Protein AF-A0A933KIB3-F1 (afdb_monomer_lite)

Radius of gyration: 13.1 Å; chains: 1; bounding box: 26×23×41 Å

Structure (mmCIF, N/CA/C/O backbone):
data_AF-A0A933KIB3-F1
#
_entry.id   AF-A0A933KIB3-F1
#
loop_
_atom_site.group_PDB
_atom_site.id
_atom_site.type_symbol
_atom_site.label_atom_id
_atom_site.label_alt_id
_atom_site.label_comp_id
_atom_site.label_asym_id
_atom_site.label_entity_id
_atom_site.label_seq_id
_atom_site.pdbx_PDB_ins_code
_atom_site.Cartn_x
_atom_site.Cartn_y
_atom_site.Cartn_z
_atom_site.occupancy
_atom_site.B_iso_or_equiv
_atom_site.auth_seq_id
_atom_site.auth_comp_id
_atom_site.auth_asym_id
_atom_site.auth_atom_id
_atom_site.pdbx_PDB_model_num
ATOM 1 N N . MET A 1 1 ? -15.281 15.486 13.647 1.00 32.88 1 MET A N 1
ATOM 2 C CA . MET A 1 1 ? -15.803 15.850 12.314 1.00 32.88 1 MET A CA 1
ATOM 3 C C . MET A 1 1 ? -14.825 15.348 11.270 1.00 32.88 1 MET A C 1
ATOM 5 O O . MET A 1 1 ? -13.658 15.715 11.310 1.00 32.88 1 MET A O 1
ATOM 9 N N . GLN A 1 2 ? -15.290 14.417 10.444 1.00 46.88 2 GLN A N 1
ATOM 10 C CA . GLN A 1 2 ? -14.537 13.716 9.407 1.00 46.88 2 GLN A CA 1
ATOM 11 C C . GLN A 1 2 ? -14.082 14.717 8.340 1.00 46.88 2 GLN A C 1
ATOM 13 O O . GLN A 1 2 ? -14.897 15.502 7.869 1.00 46.88 2 GLN A O 1
ATOM 18 N N . ILE A 1 3 ? -12.794 14.725 7.993 1.00 45.91 3 ILE A N 1
ATOM 19 C CA . ILE A 1 3 ? -12.278 15.532 6.879 1.00 45.91 3 ILE A CA 1
ATOM 20 C C . ILE A 1 3 ? -12.494 14.697 5.609 1.00 45.91 3 ILE A C 1
ATOM 22 O O . ILE A 1 3 ? -11.839 13.661 5.473 1.00 45.91 3 ILE A O 1
ATOM 26 N N . PRO A 1 4 ? -13.396 15.080 4.689 1.00 46.75 4 PRO A N 1
ATOM 27 C CA . PRO A 1 4 ? -13.572 14.353 3.446 1.00 46.75 4 PRO A CA 1
ATOM 28 C C . PRO A 1 4 ? -12.479 14.811 2.477 1.00 46.75 4 PRO A C 1
ATOM 30 O O . PRO A 1 4 ? -12.577 15.865 1.852 1.00 46.75 4 PRO A O 1
ATOM 33 N N . LEU A 1 5 ? -11.398 14.037 2.374 1.00 46.62 5 LEU A N 1
ATOM 34 C CA . LEU A 1 5 ? -10.381 14.265 1.350 1.00 46.62 5 LEU A CA 1
ATOM 35 C C . LEU A 1 5 ? -10.909 13.753 0.005 1.00 46.62 5 LEU A C 1
ATOM 37 O O . LEU A 1 5 ? -10.777 12.575 -0.311 1.00 46.62 5 LEU A O 1
ATOM 41 N N . GLY A 1 6 ? -11.547 14.674 -0.722 1.00 40.03 6 GLY A N 1
ATOM 42 C CA . GLY A 1 6 ? -11.730 14.731 -2.175 1.00 40.03 6 GLY A CA 1
ATOM 43 C C . GLY A 1 6 ? -11.708 13.412 -2.948 1.00 40.03 6 GLY A C 1
ATOM 44 O O . GLY A 1 6 ? -10.652 12.849 -3.228 1.00 40.03 6 GLY A O 1
ATOM 45 N N . PHE A 1 7 ? -12.891 12.995 -3.393 1.00 45.69 7 PHE A N 1
ATOM 46 C CA . PHE A 1 7 ? -13.063 12.145 -4.566 1.00 45.69 7 PHE A CA 1
ATOM 47 C C . PHE A 1 7 ? -12.505 12.886 -5.789 1.00 45.69 7 PHE A C 1
ATOM 49 O O . PHE A 1 7 ? -12.884 14.032 -5.978 1.00 45.69 7 PHE A O 1
ATOM 56 N N . HIS A 1 8 ? -11.588 12.256 -6.534 1.00 44.94 8 HIS A N 1
ATOM 57 C CA . HIS A 1 8 ? -11.206 12.423 -7.955 1.00 44.94 8 HIS A CA 1
ATOM 58 C C . HIS A 1 8 ? -9.715 12.031 -8.078 1.00 44.94 8 HIS A C 1
ATOM 60 O O . HIS A 1 8 ? -8.845 12.738 -7.578 1.00 44.94 8 HIS A O 1
ATOM 66 N N . ARG A 1 9 ? -9.438 10.888 -8.731 1.00 48.22 9 ARG A N 1
ATOM 67 C CA . ARG A 1 9 ? -8.275 9.974 -8.581 1.00 48.22 9 ARG A CA 1
ATOM 68 C C . ARG A 1 9 ? -8.394 9.053 -7.367 1.00 48.22 9 ARG A C 1
ATOM 70 O O . ARG A 1 9 ? -8.394 9.501 -6.224 1.00 48.22 9 ARG A O 1
ATOM 77 N N . GLN A 1 10 ? -8.481 7.745 -7.607 1.00 57.28 10 GLN A N 1
ATOM 78 C CA . GLN A 1 10 ? -8.441 6.757 -6.529 1.00 57.28 10 GLN A CA 1
ATOM 79 C C . GLN A 1 10 ? -7.133 6.927 -5.737 1.00 57.28 10 GLN A C 1
ATOM 81 O O . GLN A 1 10 ? -6.033 6.947 -6.298 1.00 57.28 10 GLN A O 1
ATOM 86 N N . GLN A 1 11 ? -7.246 7.118 -4.422 1.00 78.88 11 GLN A N 1
ATOM 87 C CA . GLN A 1 11 ? -6.080 7.246 -3.552 1.00 78.88 11 GLN A CA 1
ATOM 88 C C . GLN A 1 11 ? -5.363 5.896 -3.501 1.00 78.88 11 GLN A C 1
ATOM 90 O O . GLN A 1 11 ? -6.005 4.866 -3.304 1.00 78.88 11 GLN A O 1
ATOM 95 N N . LEU A 1 12 ? -4.036 5.8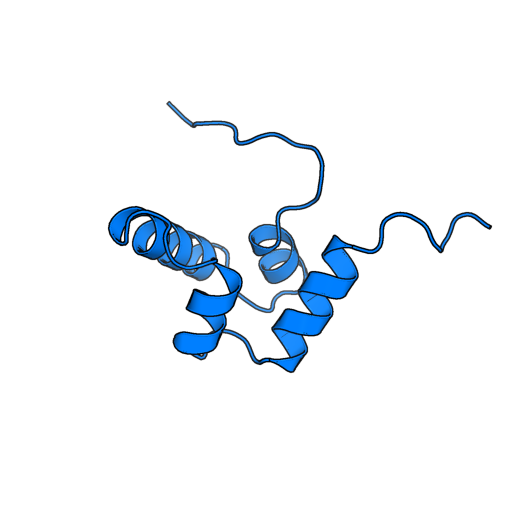99 -3.642 1.00 82.69 12 LEU A N 1
ATOM 96 C CA . LEU A 1 12 ? -3.219 4.683 -3.640 1.00 82.69 12 LEU A CA 1
ATOM 97 C C . LEU A 1 12 ? -3.536 3.761 -2.449 1.00 82.69 12 LEU A C 1
ATOM 99 O O . LEU A 1 12 ? -3.618 2.552 -2.620 1.00 82.69 12 LEU A O 1
ATOM 103 N N . GLY A 1 13 ? -3.763 4.331 -1.261 1.00 87.06 13 GLY A N 1
ATOM 104 C CA . GLY A 1 13 ? -4.133 3.563 -0.070 1.00 87.06 13 GLY A CA 1
ATOM 105 C C . GLY A 1 13 ? -5.393 2.718 -0.265 1.00 87.06 13 GLY A C 1
ATOM 106 O O . GLY A 1 13 ? -5.403 1.548 0.101 1.00 87.06 13 GLY A O 1
ATOM 107 N N . LYS A 1 14 ? -6.422 3.270 -0.916 1.00 86.94 14 LYS A N 1
ATOM 108 C CA . LYS A 1 14 ? -7.659 2.542 -1.211 1.00 86.94 14 LYS A CA 1
ATOM 109 C C . LYS A 1 14 ? -7.436 1.429 -2.233 1.00 86.94 14 LYS A C 1
ATOM 111 O O . LYS A 1 14 ? -7.901 0.322 -2.017 1.00 86.94 14 LYS A O 1
ATOM 116 N N . ILE A 1 15 ? -6.643 1.689 -3.274 1.00 88.69 15 ILE A N 1
ATOM 117 C CA . ILE A 1 15 ? -6.269 0.669 -4.267 1.00 88.69 15 ILE A CA 1
ATOM 118 C C . ILE A 1 15 ? -5.550 -0.504 -3.590 1.00 88.69 15 ILE A C 1
ATOM 120 O O . ILE A 1 15 ? -5.838 -1.658 -3.883 1.00 88.69 15 ILE A O 1
ATOM 124 N N . LEU A 1 16 ? -4.642 -0.226 -2.653 1.00 89.31 16 LEU A N 1
ATOM 125 C CA . LEU A 1 16 ? -3.929 -1.267 -1.912 1.00 89.31 16 LEU A CA 1
ATOM 126 C C . LEU A 1 16 ? -4.876 -2.122 -1.050 1.00 89.31 16 LEU A C 1
ATOM 128 O O . LEU A 1 16 ? -4.680 -3.334 -0.960 1.00 89.31 16 LEU A O 1
ATOM 132 N N . VAL A 1 17 ? -5.912 -1.519 -0.462 1.00 91.44 17 VAL A N 1
ATOM 133 C CA . VAL A 1 17 ? -6.960 -2.243 0.278 1.00 91.44 17 VAL A CA 1
ATOM 134 C C . VAL A 1 17 ? -7.848 -3.055 -0.666 1.00 91.44 17 VAL A C 1
ATOM 136 O O . VAL A 1 17 ? -8.067 -4.242 -0.430 1.00 91.44 17 VAL A O 1
ATOM 139 N N . ASP A 1 18 ? -8.307 -2.458 -1.766 1.00 89.88 18 ASP A N 1
ATOM 140 C CA . ASP A 1 18 ? -9.185 -3.105 -2.747 1.00 89.88 18 ASP A CA 1
ATOM 141 C C . ASP A 1 18 ? -8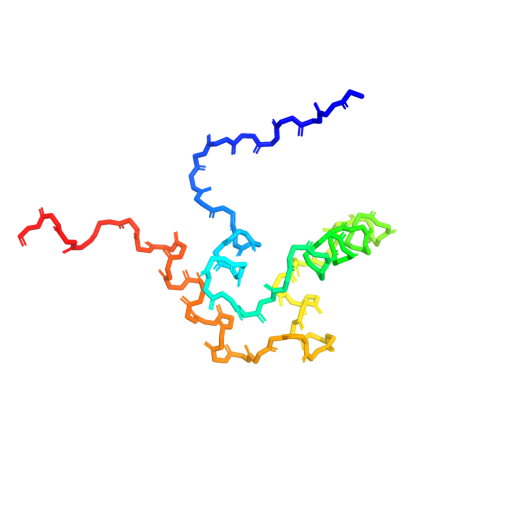.492 -4.308 -3.414 1.00 89.88 18 ASP A C 1
ATOM 143 O O . ASP A 1 18 ? -9.108 -5.348 -3.652 1.00 89.88 18 ASP A O 1
ATOM 147 N N . MET A 1 19 ? -7.178 -4.210 -3.640 1.00 88.56 19 MET A N 1
ATOM 148 C CA . MET A 1 19 ? -6.333 -5.310 -4.119 1.00 88.56 19 MET A CA 1
ATOM 149 C C . MET A 1 19 ? -5.990 -6.346 -3.033 1.00 88.56 19 MET A C 1
ATOM 151 O O . MET A 1 19 ? -5.285 -7.312 -3.324 1.00 88.56 19 MET A O 1
ATOM 155 N N . ARG A 1 20 ? -6.462 -6.161 -1.792 1.00 91.44 20 ARG A N 1
ATOM 156 C CA . ARG A 1 20 ? -6.138 -6.979 -0.608 1.00 91.44 20 ARG A CA 1
ATOM 157 C C . ARG A 1 20 ? -4.635 -7.098 -0.326 1.00 91.44 20 ARG A C 1
ATOM 159 O O . ARG A 1 20 ? -4.185 -8.103 0.218 1.00 91.44 20 ARG A O 1
ATOM 166 N N . LEU A 1 21 ? -3.864 -6.077 -0.697 1.00 90.50 21 LEU A N 1
ATOM 167 C CA . LEU A 1 21 ? -2.427 -5.994 -0.422 1.00 90.50 21 LEU A CA 1
ATOM 168 C C . LEU A 1 21 ? -2.161 -5.530 1.013 1.00 90.50 21 LEU A C 1
ATOM 170 O O . LEU A 1 21 ? -1.164 -5.920 1.607 1.00 90.50 21 LEU A O 1
ATOM 174 N N . ILE A 1 22 ? -3.063 -4.719 1.569 1.00 92.25 22 ILE A N 1
ATOM 175 C CA . ILE A 1 22 ? -3.067 -4.299 2.974 1.00 92.25 22 ILE A CA 1
ATOM 176 C C . ILE A 1 22 ? -4.497 -4.331 3.521 1.00 92.25 22 ILE A C 1
ATOM 178 O O . ILE A 1 22 ? -5.462 -4.284 2.758 1.00 92.25 22 ILE A O 1
ATOM 182 N N . SER A 1 23 ? -4.641 -4.376 4.845 1.00 92.75 23 SER A N 1
ATOM 183 C CA . SER A 1 23 ? -5.941 -4.197 5.502 1.00 92.75 23 SER A CA 1
ATOM 184 C C . SER A 1 23 ? -6.284 -2.711 5.678 1.00 92.75 23 SER A C 1
ATOM 186 O O . SER A 1 23 ? -5.400 -1.849 5.643 1.00 92.75 23 SER A O 1
ATOM 188 N N . GLU A 1 24 ? -7.562 -2.398 5.915 1.00 90.12 24 GLU A N 1
ATOM 189 C CA . GLU A 1 24 ? -7.982 -1.039 6.295 1.00 90.12 24 GLU A CA 1
ATOM 190 C C . GLU A 1 24 ? -7.316 -0.567 7.596 1.00 90.12 24 GLU A C 1
ATOM 192 O O . GLU A 1 24 ? -6.984 0.610 7.733 1.00 90.12 24 GLU A O 1
ATOM 197 N N . GLU A 1 25 ? -7.086 -1.477 8.542 1.00 92.19 25 GLU A N 1
ATOM 198 C CA . GLU A 1 25 ? -6.378 -1.194 9.793 1.00 92.19 25 GLU A CA 1
ATOM 199 C C . GLU A 1 25 ? -4.931 -0.776 9.513 1.00 92.19 25 GLU A C 1
ATOM 201 O O . GLU A 1 25 ? -4.505 0.305 9.914 1.00 92.19 25 GLU A O 1
ATOM 206 N N . THR A 1 26 ? -4.213 -1.561 8.706 1.00 90.62 26 THR A N 1
ATOM 207 C CA . THR A 1 26 ? -2.838 -1.261 8.281 1.00 90.62 26 THR A CA 1
ATOM 208 C C . THR A 1 26 ? -2.745 0.072 7.537 1.00 90.62 26 THR A C 1
ATOM 210 O O . THR A 1 26 ? -1.801 0.838 7.739 1.00 90.62 26 THR A O 1
ATOM 213 N N . LEU A 1 27 ? -3.727 0.378 6.683 1.00 91.38 27 LEU A N 1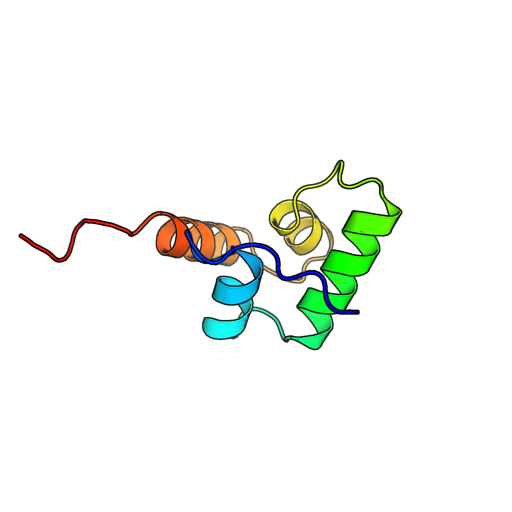
ATOM 214 C CA . LEU A 1 27 ? -3.797 1.666 5.999 1.00 91.38 27 LEU A CA 1
ATOM 215 C C . LEU A 1 27 ? -3.962 2.822 6.997 1.00 91.38 27 LEU A C 1
ATOM 217 O O . LEU A 1 27 ? -3.272 3.835 6.879 1.00 91.38 27 LEU A O 1
ATOM 221 N N . ASN A 1 28 ? -4.850 2.675 7.981 1.00 90.62 28 ASN A N 1
ATOM 222 C CA . ASN A 1 28 ? -5.072 3.693 9.005 1.00 90.62 28 ASN A CA 1
ATOM 223 C C . ASN A 1 28 ? -3.826 3.923 9.869 1.00 90.62 28 ASN A C 1
ATOM 225 O O . ASN A 1 28 ? -3.455 5.076 10.091 1.00 90.62 28 ASN A O 1
ATOM 229 N N . GLU A 1 29 ? -3.144 2.861 10.300 1.00 90.69 29 GLU A N 1
ATOM 230 C CA . GLU A 1 29 ? -1.882 2.968 11.041 1.00 90.69 29 GLU A CA 1
ATOM 231 C C . GLU A 1 29 ? -0.819 3.731 10.246 1.00 90.69 29 GLU A C 1
ATOM 233 O O . GLU A 1 29 ? -0.195 4.661 10.760 1.00 90.69 29 GLU A O 1
ATOM 238 N N . ALA A 1 30 ? -0.642 3.379 8.970 1.00 89.00 30 ALA A N 1
ATOM 239 C CA . ALA A 1 30 ? 0.335 4.025 8.105 1.00 89.00 30 ALA A CA 1
ATOM 240 C C . ALA A 1 30 ? -0.001 5.509 7.860 1.00 89.00 30 ALA A C 1
ATOM 242 O O . ALA A 1 30 ? 0.894 6.353 7.848 1.00 89.00 30 ALA A O 1
ATOM 243 N N . LEU A 1 31 ? -1.283 5.861 7.721 1.00 88.06 31 LEU A N 1
ATOM 244 C CA . LEU A 1 31 ? -1.724 7.257 7.606 1.00 88.06 31 LEU A CA 1
ATOM 245 C C . LEU A 1 31 ? -1.487 8.052 8.898 1.00 88.06 31 LEU A C 1
ATOM 247 O O . LEU A 1 31 ? -1.092 9.219 8.838 1.00 88.06 31 LEU A O 1
ATOM 251 N N . MET A 1 32 ? -1.698 7.440 10.067 1.00 88.44 32 MET A N 1
ATOM 252 C CA . MET A 1 32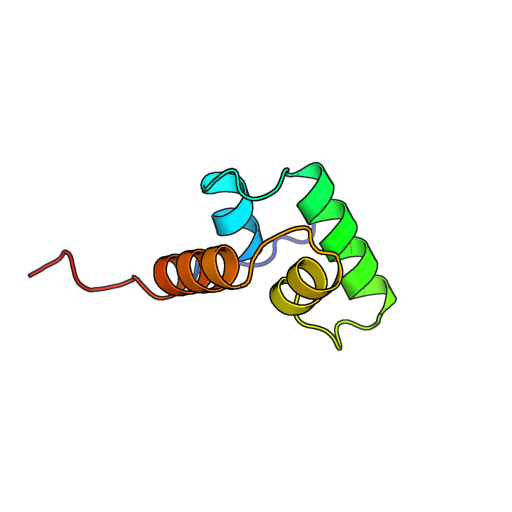 ? -1.377 8.071 11.350 1.00 88.44 32 MET A CA 1
ATOM 253 C C . MET A 1 32 ? 0.128 8.314 11.486 1.00 88.44 32 MET A C 1
ATOM 255 O O . MET A 1 32 ? 0.535 9.427 11.817 1.00 88.44 32 MET A O 1
ATOM 259 N N . GLU A 1 33 ? 0.957 7.317 11.172 1.00 87.31 33 GLU A N 1
ATOM 260 C CA . GLU A 1 33 ? 2.421 7.425 11.215 1.00 87.31 33 GLU A CA 1
ATOM 261 C C . GLU A 1 33 ? 2.946 8.492 10.240 1.00 87.31 33 GLU A C 1
ATOM 263 O O . GLU A 1 33 ? 3.780 9.327 10.607 1.00 87.31 33 GLU A O 1
ATOM 268 N N . GLN A 1 34 ? 2.406 8.533 9.019 1.00 84.44 34 GLN A N 1
ATOM 269 C CA . GLN A 1 34 ? 2.739 9.551 8.023 1.00 84.44 34 GLN A CA 1
ATOM 270 C C . GLN A 1 34 ? 2.424 10.963 8.538 1.00 84.44 34 GLN A C 1
ATOM 272 O O . GLN A 1 34 ? 3.244 11.877 8.400 1.00 84.44 34 GLN A O 1
ATOM 277 N N . LYS A 1 35 ? 1.257 11.134 9.171 1.00 82.62 35 LYS A N 1
ATOM 278 C CA . LYS A 1 35 ? 0.820 12.412 9.740 1.00 82.62 35 LYS A CA 1
ATOM 279 C C . LYS A 1 35 ? 1.701 12.848 10.910 1.00 82.62 35 LYS A C 1
ATOM 281 O O . LYS A 1 35 ? 2.066 14.019 10.984 1.00 82.62 35 LYS A O 1
ATOM 286 N N . LEU A 1 36 ? 2.063 11.920 11.797 1.00 85.19 36 LEU A N 1
ATOM 287 C CA . LEU A 1 36 ? 2.975 12.178 12.919 1.00 85.19 36 LEU A CA 1
ATOM 288 C C . LEU A 1 36 ? 4.380 12.568 12.440 1.00 85.19 36 LEU A C 1
ATOM 290 O O . LEU A 1 36 ? 5.032 13.399 13.063 1.00 85.19 36 LEU A O 1
ATOM 294 N N . SER A 1 37 ? 4.807 12.041 11.292 1.00 80.06 37 SER A N 1
ATOM 295 C CA . SER A 1 37 ? 6.095 12.359 10.659 1.00 80.06 37 SER A CA 1
ATOM 296 C C . SER A 1 37 ? 6.079 13.657 9.832 1.00 80.06 37 SER A C 1
ATOM 298 O O . SER A 1 37 ? 7.032 13.943 9.104 1.00 80.06 37 SER A O 1
ATOM 300 N N . GLY A 1 38 ? 4.997 14.444 9.897 1.00 80.12 38 GLY A N 1
ATOM 301 C CA . GLY A 1 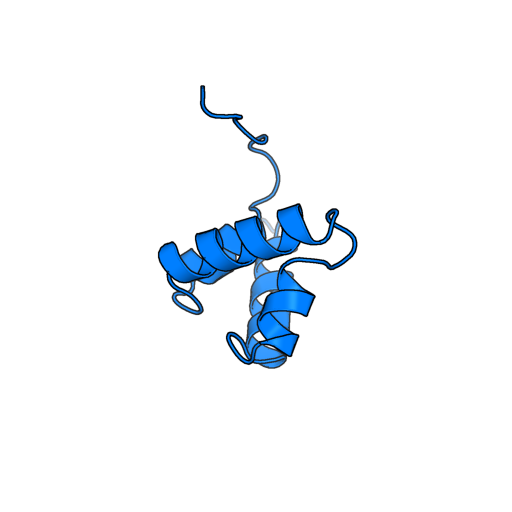38 ? 4.862 15.714 9.176 1.00 80.12 38 GLY A CA 1
ATOM 302 C C . GLY A 1 38 ? 4.543 15.578 7.683 1.00 80.12 38 GLY A C 1
ATOM 303 O O . GLY A 1 38 ? 4.720 16.535 6.938 1.00 80.12 38 GLY A O 1
ATOM 304 N N . ASN A 1 39 ? 4.067 14.413 7.224 1.00 77.69 39 ASN A N 1
ATOM 305 C CA . ASN A 1 39 ? 3.775 14.112 5.813 1.00 77.69 39 ASN A CA 1
ATOM 306 C C . ASN A 1 39 ? 4.982 14.210 4.859 1.00 77.69 39 ASN A C 1
ATOM 308 O O . ASN A 1 39 ? 4.804 14.342 3.648 1.00 77.69 39 ASN A O 1
ATOM 312 N N . HIS A 1 40 ? 6.208 14.133 5.382 1.00 80.06 40 HIS A N 1
ATOM 313 C CA . HIS A 1 40 ? 7.421 14.181 4.561 1.00 80.06 40 HIS A CA 1
ATOM 314 C C . HIS A 1 40 ? 7.630 12.903 3.733 1.00 80.06 40 HIS A C 1
ATOM 316 O O . HIS A 1 40 ? 8.142 12.960 2.616 1.00 80.06 40 HIS A O 1
ATOM 322 N N . GLU A 1 41 ? 7.215 11.746 4.257 1.00 82.12 41 GLU A N 1
ATOM 323 C CA . GLU A 1 41 ? 7.287 10.461 3.558 1.00 82.12 41 GLU A CA 1
ATOM 324 C C . GLU A 1 41 ? 5.978 10.185 2.803 1.00 82.12 41 GLU A C 1
ATOM 326 O O . GLU A 1 41 ? 4.885 10.455 3.299 1.00 82.12 41 GLU A O 1
ATOM 331 N N . ARG A 1 42 ? 6.064 9.628 1.589 1.00 85.62 42 ARG A N 1
ATOM 332 C CA . ARG A 1 42 ? 4.882 9.170 0.840 1.00 85.62 42 ARG A CA 1
ATOM 333 C C . ARG A 1 42 ? 4.374 7.855 1.434 1.00 85.62 42 ARG A C 1
ATOM 335 O O . ARG A 1 42 ? 5.174 6.953 1.646 1.00 85.62 42 ARG A O 1
ATOM 342 N N . LEU A 1 43 ? 3.055 7.697 1.574 1.00 85.75 43 LEU A N 1
ATOM 343 C CA . LEU A 1 43 ? 2.413 6.486 2.112 1.00 85.75 43 LEU A CA 1
ATOM 344 C C . LEU A 1 43 ? 2.956 5.191 1.483 1.00 85.75 43 LEU A C 1
ATOM 346 O O . LEU A 1 43 ? 3.272 4.243 2.185 1.00 85.75 43 LEU A O 1
ATOM 350 N N . GLY A 1 44 ? 3.128 5.159 0.161 1.00 87.56 44 GLY A N 1
ATOM 351 C CA . GLY A 1 44 ? 3.698 3.998 -0.523 1.00 87.56 44 GLY A CA 1
ATOM 352 C C . GLY A 1 44 ? 5.142 3.667 -0.134 1.00 87.56 44 GLY A C 1
ATOM 353 O O . GLY A 1 44 ? 5.487 2.499 0.018 1.00 87.56 44 GLY A O 1
ATOM 354 N N . ALA A 1 45 ? 5.977 4.691 0.067 1.00 87.94 45 ALA A N 1
ATOM 355 C CA . ALA A 1 45 ? 7.356 4.518 0.520 1.00 87.94 45 ALA A CA 1
ATOM 356 C C . ALA A 1 45 ? 7.401 4.031 1.975 1.00 87.94 45 ALA A C 1
ATOM 358 O O . ALA A 1 45 ? 8.155 3.113 2.284 1.00 87.94 45 ALA A O 1
ATOM 359 N N . LEU A 1 46 ? 6.521 4.569 2.826 1.00 89.62 46 LEU A N 1
ATOM 360 C CA . LEU A 1 46 ? 6.334 4.113 4.201 1.00 89.62 46 LEU A CA 1
ATOM 361 C C . LEU A 1 46 ? 5.947 2.625 4.256 1.00 89.62 46 LEU A C 1
ATOM 363 O O . LEU A 1 46 ? 6.560 1.848 4.987 1.00 89.62 46 LEU A O 1
ATOM 367 N N . LEU A 1 47 ? 4.964 2.207 3.451 1.00 90.31 47 LEU A N 1
ATOM 368 C CA . LEU A 1 47 ? 4.509 0.814 3.394 1.00 90.31 47 LEU A CA 1
ATOM 369 C C . LEU A 1 47 ? 5.606 -0.138 2.884 1.00 90.31 47 LEU A C 1
ATOM 371 O O . LEU A 1 47 ? 5.752 -1.235 3.422 1.00 90.31 47 LEU A O 1
ATOM 375 N N . LEU A 1 48 ? 6.412 0.289 1.903 1.00 91.12 48 LEU A N 1
ATOM 376 C CA . LEU A 1 48 ? 7.584 -0.461 1.433 1.00 91.12 48 LEU A CA 1
ATOM 377 C C . LEU A 1 48 ? 8.657 -0.590 2.515 1.00 91.12 48 LEU A C 1
ATOM 379 O O . LEU A 1 48 ? 9.144 -1.687 2.775 1.00 91.12 48 LEU A O 1
ATOM 383 N N . ARG A 1 49 ? 9.008 0.524 3.169 1.00 91.31 49 ARG A N 1
ATOM 384 C CA . ARG A 1 49 ? 10.011 0.568 4.242 1.00 91.31 49 ARG A CA 1
ATOM 385 C C . ARG A 1 49 ? 9.622 -0.333 5.413 1.00 91.31 49 ARG A C 1
ATOM 387 O O . ARG A 1 49 ? 10.490 -0.965 6.005 1.00 91.31 49 ARG A O 1
ATOM 394 N N . ARG A 1 50 ? 8.326 -0.408 5.734 1.00 89.81 50 ARG A N 1
ATOM 395 C CA . ARG A 1 50 ? 7.784 -1.290 6.779 1.00 89.81 50 ARG A CA 1
ATOM 396 C C . ARG A 1 50 ? 7.625 -2.752 6.342 1.00 89.81 50 ARG A C 1
ATOM 398 O O . ARG A 1 50 ? 7.247 -3.573 7.170 1.00 89.81 50 ARG A O 1
ATOM 405 N N . GLY A 1 51 ? 7.892 -3.083 5.076 1.00 91.06 51 GLY A N 1
ATOM 406 C CA . GLY A 1 51 ? 7.712 -4.434 4.538 1.00 91.06 51 GLY A CA 1
ATOM 407 C C . GLY A 1 51 ? 6.248 -4.880 4.458 1.00 91.06 51 GLY A C 1
ATOM 408 O O . GLY A 1 51 ? 5.981 -6.073 4.368 1.00 91.06 51 GLY A O 1
ATOM 409 N N . LEU A 1 52 ? 5.304 -3.934 4.504 1.00 91.81 52 LEU A N 1
ATOM 410 C CA . LEU A 1 52 ? 3.862 -4.203 4.456 1.00 91.81 52 LEU A CA 1
ATOM 411 C C . LEU A 1 52 ? 3.378 -4.486 3.032 1.00 91.81 52 LEU A C 1
ATOM 413 O O . LEU A 1 52 ? 2.354 -5.132 2.846 1.00 91.81 52 LEU A O 1
ATOM 417 N N . ILE A 1 53 ? 4.117 -4.001 2.033 1.00 92.25 53 ILE A N 1
ATOM 418 C CA . ILE A 1 53 ? 3.920 -4.304 0.614 1.00 92.25 53 ILE A CA 1
ATOM 419 C C . ILE A 1 53 ? 5.276 -4.564 -0.041 1.00 92.25 53 ILE A C 1
ATOM 421 O O . ILE A 1 53 ? 6.294 -4.021 0.393 1.00 92.25 53 ILE A O 1
ATOM 425 N N . SER A 1 54 ? 5.300 -5.350 -1.118 1.00 93.06 54 SER A N 1
ATOM 426 C CA . SER A 1 54 ? 6.503 -5.498 -1.941 1.00 93.06 54 SER A CA 1
ATOM 427 C C . SER A 1 54 ? 6.633 -4.370 -2.973 1.00 93.06 54 SER A C 1
ATOM 429 O O . SER A 1 54 ? 5.654 -3.706 -3.326 1.00 93.06 54 SER A O 1
ATOM 431 N N . ALA A 1 55 ? 7.840 -4.174 -3.519 1.00 89.75 55 ALA A N 1
ATOM 432 C CA . ALA A 1 55 ? 8.067 -3.239 -4.629 1.00 89.75 55 ALA A CA 1
ATOM 433 C C . ALA A 1 55 ? 7.171 -3.560 -5.837 1.00 89.75 55 ALA A C 1
ATOM 435 O O . ALA A 1 55 ? 6.629 -2.658 -6.473 1.00 89.75 55 ALA A O 1
ATOM 436 N N . THR A 1 56 ? 6.961 -4.848 -6.107 1.00 91.94 56 THR A N 1
ATOM 437 C CA . THR A 1 56 ? 6.071 -5.332 -7.165 1.00 91.94 56 THR A CA 1
ATOM 438 C C . THR A 1 56 ? 4.621 -4.920 -6.914 1.00 91.94 56 THR A C 1
ATOM 440 O O . THR A 1 56 ? 3.948 -4.452 -7.830 1.00 91.94 56 THR A O 1
ATOM 443 N N . ASP A 1 57 ? 4.139 -5.057 -5.680 1.00 90.31 57 ASP A N 1
ATOM 444 C CA . ASP A 1 57 ? 2.768 -4.691 -5.306 1.00 90.31 57 ASP A CA 1
ATOM 445 C C . ASP A 1 57 ? 2.554 -3.182 -5.373 1.00 90.31 57 ASP A C 1
ATOM 447 O O . ASP A 1 57 ? 1.536 -2.714 -5.883 1.00 90.31 57 AS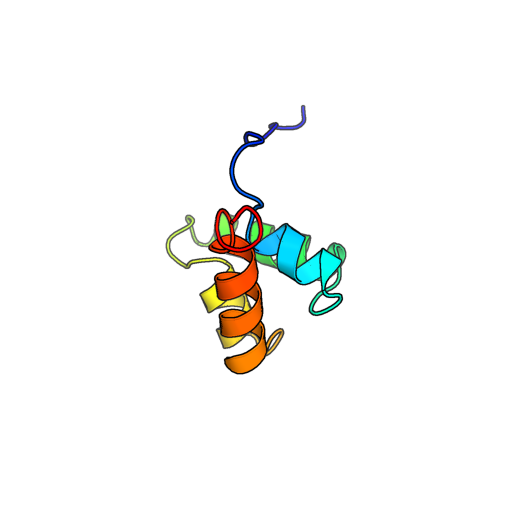P A O 1
ATOM 451 N N . TYR A 1 58 ? 3.559 -2.415 -4.950 1.00 89.69 58 TYR A N 1
ATOM 452 C CA . TYR A 1 58 ? 3.553 -0.965 -5.064 1.00 89.69 58 TYR A CA 1
ATOM 453 C C . TYR A 1 58 ? 3.466 -0.501 -6.524 1.00 89.69 58 TYR A C 1
ATOM 455 O O . TYR A 1 58 ? 2.643 0.353 -6.854 1.00 89.69 58 TYR A O 1
ATOM 463 N N . VAL A 1 59 ? 4.257 -1.101 -7.421 1.00 90.00 59 VAL A N 1
ATOM 464 C CA . VAL A 1 59 ? 4.210 -0.802 -8.861 1.00 90.00 59 VAL A CA 1
ATOM 465 C C . VAL A 1 59 ? 2.854 -1.177 -9.465 1.00 90.00 59 VAL A C 1
ATOM 467 O O . VAL A 1 59 ? 2.300 -0.391 -10.230 1.00 90.00 59 VAL A O 1
ATOM 470 N N . LYS A 1 60 ? 2.278 -2.330 -9.100 1.00 87.69 60 LYS A N 1
ATOM 471 C CA . LYS A 1 60 ? 0.938 -2.736 -9.560 1.00 87.69 60 LYS A CA 1
ATOM 472 C C . LYS A 1 60 ? -0.148 -1.760 -9.103 1.00 87.69 60 LYS A C 1
ATOM 474 O O . LYS A 1 60 ? -0.992 -1.367 -9.905 1.00 87.69 60 LYS A O 1
ATOM 479 N N . ALA A 1 61 ? -0.109 -1.335 -7.843 1.00 87.06 61 ALA A N 1
ATOM 480 C CA . ALA A 1 61 ? -1.063 -0.373 -7.305 1.00 87.06 61 ALA A CA 1
ATOM 481 C C . ALA A 1 61 ? -0.917 1.009 -7.964 1.00 87.06 61 ALA A C 1
ATOM 483 O O . ALA A 1 61 ? -1.916 1.648 -8.287 1.00 87.06 61 ALA A O 1
ATOM 484 N N . LEU A 1 62 ? 0.317 1.448 -8.242 1.00 85.88 62 LEU A N 1
ATOM 485 C CA . LEU A 1 62 ? 0.583 2.671 -9.006 1.00 85.88 62 LEU A CA 1
ATOM 486 C C . LEU A 1 62 ? 0.086 2.578 -10.451 1.00 85.88 62 LEU A C 1
ATOM 488 O O . LEU A 1 62 ? -0.464 3.556 -10.958 1.00 85.88 62 LEU A O 1
ATOM 492 N N . ALA A 1 63 ? 0.252 1.426 -11.104 1.00 86.25 63 ALA A N 1
ATOM 493 C CA . ALA A 1 63 ? -0.282 1.189 -12.441 1.00 86.25 63 ALA A CA 1
ATOM 494 C C . ALA A 1 63 ? -1.814 1.286 -12.435 1.00 86.25 63 ALA A C 1
ATOM 496 O O . ALA A 1 63 ? -2.373 2.034 -13.229 1.00 86.25 63 ALA A O 1
ATOM 497 N N . CYS A 1 64 ? -2.481 0.645 -11.471 1.00 83.19 64 CYS A N 1
ATOM 498 C CA . CYS A 1 64 ? -3.931 0.745 -11.294 1.00 83.19 64 CYS A CA 1
ATOM 499 C C . CYS A 1 64 ? -4.388 2.192 -11.025 1.00 83.19 64 CYS A C 1
ATOM 501 O O . CYS A 1 64 ? -5.389 2.637 -11.579 1.00 83.19 64 CYS A O 1
ATOM 503 N N . GLN A 1 65 ? -3.614 2.961 -10.253 1.00 80.62 65 GLN A N 1
ATOM 504 C CA . GLN A 1 65 ? -3.895 4.374 -9.985 1.00 80.62 65 GLN A CA 1
ATOM 505 C C . GLN A 1 65 ? -3.823 5.256 -11.239 1.00 80.62 65 GLN A C 1
ATOM 507 O O . GLN A 1 65 ? -4.586 6.214 -11.358 1.00 80.62 65 GLN A O 1
ATOM 512 N N . HIS A 1 66 ? -2.878 4.971 -12.137 1.00 76.06 66 HIS A N 1
ATOM 513 C CA . HIS A 1 66 ? -2.649 5.749 -13.358 1.00 76.06 66 HIS A CA 1
ATOM 514 C C . HIS A 1 66 ? -3.429 5.217 -14.566 1.00 76.06 66 HIS A C 1
ATOM 516 O O . HIS A 1 66 ? -3.539 5.930 -15.560 1.00 76.06 66 HIS A O 1
ATOM 522 N N . GLN A 1 67 ? -3.996 4.009 -14.489 1.00 66.06 67 GLN A N 1
ATOM 523 C CA . GLN A 1 67 ? -4.923 3.465 -15.481 1.00 66.06 67 GLN A CA 1
ATOM 524 C C . GLN A 1 67 ? -6.313 4.121 -15.364 1.00 66.06 67 GLN A C 1
ATOM 526 O O . GLN A 1 67 ? -7.319 3.469 -15.104 1.00 66.06 67 GLN A O 1
ATOM 531 N N . GLU A 1 68 ? -6.382 5.422 -15.633 1.00 55.12 68 GLU A N 1
ATOM 532 C CA . GLU A 1 68 ? -7.497 6.000 -16.385 1.00 55.12 68 GLU A CA 1
ATOM 533 C C . GLU A 1 68 ? -7.052 5.991 -17.863 1.00 55.12 68 GLU A C 1
ATOM 535 O O . GLU A 1 68 ? -5.930 6.387 -18.159 1.00 55.12 68 GLU A O 1
ATOM 540 N N . LEU A 1 69 ? -7.908 5.564 -18.804 1.00 48.31 69 LEU A N 1
ATOM 541 C CA . LEU A 1 69 ? -7.701 5.701 -20.265 1.00 48.31 69 LEU A CA 1
ATOM 542 C C . LEU A 1 69 ? -6.772 4.689 -20.993 1.00 48.31 69 LEU A C 1
ATOM 544 O O . LEU A 1 69 ? -5.826 5.078 -21.668 1.00 48.31 69 LEU A O 1
ATOM 548 N N . VAL A 1 70 ? -7.117 3.391 -21.018 1.00 48.31 70 VAL A N 1
ATOM 549 C CA . VAL A 1 70 ? -6.811 2.563 -22.224 1.00 48.31 70 VAL A CA 1
ATOM 550 C C . VAL A 1 70 ? -7.901 1.551 -22.618 1.00 48.31 70 VAL A C 1
ATOM 552 O O . VAL A 1 70 ? -7.814 0.961 -23.684 1.00 48.31 70 VAL A O 1
ATOM 555 N N . ALA A 1 71 ? -8.967 1.370 -21.830 1.00 44.50 71 ALA A N 1
ATOM 556 C CA . ALA A 1 71 ? -10.053 0.430 -22.159 1.00 44.50 71 ALA A CA 1
ATOM 557 C C . ALA A 1 71 ? -11.278 1.087 -22.837 1.00 44.50 71 ALA A C 1
ATOM 559 O O . ALA A 1 71 ? -12.369 0.528 -22.811 1.00 44.50 71 ALA A O 1
ATOM 560 N N . ALA A 1 72 ? -11.115 2.280 -23.418 1.00 44.69 72 ALA A N 1
ATOM 561 C CA . ALA A 1 72 ? -12.171 3.000 -24.142 1.00 44.69 72 ALA A CA 1
ATOM 562 C C . ALA A 1 72 ? -11.769 3.334 -25.592 1.00 44.69 72 ALA A C 1
ATOM 564 O O . ALA A 1 72 ? -12.081 4.415 -26.094 1.00 44.69 72 ALA A O 1
ATOM 565 N N . ARG A 1 73 ? -11.052 2.425 -26.261 1.00 39.81 73 ARG A N 1
ATOM 566 C CA . ARG A 1 73 ? -10.847 2.484 -27.710 1.00 39.81 73 ARG A CA 1
ATOM 567 C C . ARG A 1 73 ? -10.917 1.106 -28.336 1.00 39.81 73 ARG A C 1
ATOM 569 O O . ARG A 1 73 ? -10.296 0.189 -27.760 1.00 39.81 73 ARG A O 1
#

Sequence (73 aa):
MQIPLGFHRQQLGKILVDMRLISEETLNEALMEQKLSGNHERLGALLLRRGLISATDYVKALACQHQELVAAR

Secondary structure (DSSP, 8-state):
-------SS--HHHHHHHTTSS-HHHHHHHHHHHHHTTT-S-HHHHHHHTTSS-HHHHHHHHHHHH--SSS--

pLDDT: mean 78.2, std 17.82, range [32.88, 93.06]

Foldseek 3Di:
DDDPDDDDQDDLLVLCCVVVLAPPVRSVVLVVVCVVVVVPDDSLRSCCVVVSHDPVSSVVSVVVRPPDDDPPD